Protein AF-A0A0P0P3N6-F1 (afdb_monomer_lite)

Radius of gyration: 15.46 Å; chains: 1; bounding box: 36×31×42 Å

Sequence (115 aa):
MLDDITAWPKGTGLYCLMQTGHTFENHLRFQLYPLTNESREISGIGVNILGLQFLLLLEPPDLAKSPDLVGAKFRPSEILIQYPSVTNRIMLSWSDGRLHQDKLTAKFVKVLDAG

Organism: NCBI:txid69395

pLDDT: mean 87.7, std 7.02, range [54.38, 95.94]

Foldseek 3Di:
DVVDPQPADVQAFKWWLDAPPDDWAQDQDWDKDFDADPVRDGQWIWIAGRRTIMTHGSHHDPCVVVVSRVRIDDQAQWEWEDDPVDIDIDGGDDPNPDDHHHYHYHYDDDDDDDD

Structure (mmCIF, N/CA/C/O backbone):
data_AF-A0A0P0P3N6-F1
#
_entry.id   AF-A0A0P0P3N6-F1
#
loop_
_atom_site.group_PDB
_atom_site.id
_atom_site.type_symbol
_atom_site.label_atom_id
_atom_site.label_alt_id
_atom_site.label_comp_id
_a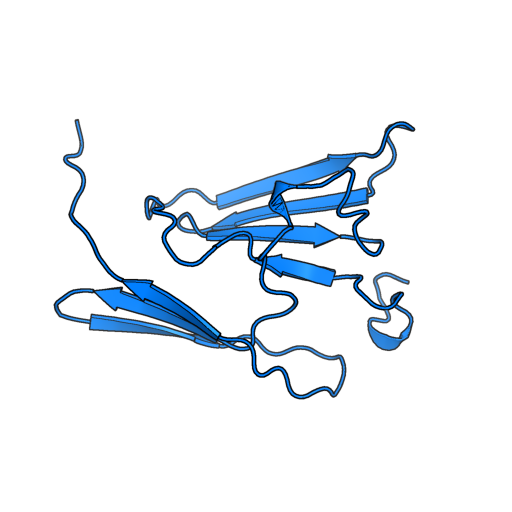tom_site.label_asym_id
_atom_site.label_entity_id
_atom_site.label_seq_id
_atom_site.pdbx_PDB_ins_code
_atom_site.Cartn_x
_atom_site.Cartn_y
_atom_site.Cartn_z
_atom_site.occupancy
_atom_site.B_iso_or_equiv
_atom_site.auth_seq_id
_atom_site.auth_comp_id
_atom_site.auth_asym_id
_atom_site.auth_atom_id
_atom_site.pdbx_PDB_model_num
ATOM 1 N N . MET A 1 1 ? 4.689 -7.738 -21.409 1.00 57.16 1 MET A N 1
ATOM 2 C CA . MET A 1 1 ? 5.393 -7.126 -20.254 1.00 57.16 1 MET A CA 1
ATOM 3 C C . MET A 1 1 ? 4.506 -7.153 -19.020 1.00 57.16 1 MET A C 1
ATOM 5 O O . MET A 1 1 ? 4.910 -7.753 -18.042 1.00 57.16 1 MET A O 1
ATOM 9 N N . LEU A 1 2 ? 3.289 -6.596 -19.061 1.00 61.88 2 LEU A N 1
ATOM 10 C CA . LEU A 1 2 ? 2.320 -6.730 -17.961 1.00 61.88 2 LEU A CA 1
ATOM 11 C C . LEU A 1 2 ? 1.957 -8.189 -17.634 1.00 61.88 2 LEU A C 1
ATOM 13 O O . LEU A 1 2 ? 1.792 -8.519 -16.466 1.00 61.88 2 LEU A O 1
ATOM 17 N N . ASP A 1 3 ? 1.915 -9.051 -18.650 1.00 71.81 3 ASP A N 1
ATOM 18 C CA . ASP A 1 3 ? 1.535 -10.467 -18.511 1.00 71.81 3 ASP A CA 1
ATOM 19 C C . ASP A 1 3 ? 2.643 -11.355 -17.918 1.00 71.81 3 ASP A C 1
ATOM 21 O O . ASP A 1 3 ? 2.380 -12.487 -17.521 1.00 71.81 3 ASP A O 1
ATOM 25 N N . ASP A 1 4 ? 3.879 -10.848 -17.844 1.00 77.62 4 ASP A N 1
ATOM 26 C CA . ASP A 1 4 ? 5.027 -11.560 -17.281 1.00 77.62 4 ASP A CA 1
ATOM 27 C C . ASP A 1 4 ? 5.686 -10.718 -16.185 1.00 77.62 4 ASP A C 1
ATOM 29 O O . ASP A 1 4 ? 6.545 -9.869 -16.436 1.00 77.62 4 ASP A O 1
ATOM 33 N N . ILE A 1 5 ? 5.285 -10.986 -14.942 1.00 74.38 5 ILE A N 1
ATOM 34 C CA . ILE A 1 5 ? 5.809 -10.315 -13.748 1.00 74.38 5 ILE A CA 1
ATOM 35 C C . ILE A 1 5 ? 7.313 -10.543 -13.540 1.00 74.38 5 ILE A C 1
ATOM 37 O O . ILE A 1 5 ? 7.958 -9.763 -12.837 1.00 74.38 5 ILE A O 1
ATOM 41 N N . THR A 1 6 ? 7.888 -11.594 -14.134 1.00 79.19 6 THR A N 1
ATOM 42 C CA . THR A 1 6 ? 9.319 -11.900 -14.007 1.00 79.19 6 THR A CA 1
ATOM 43 C C . THR A 1 6 ? 10.180 -10.999 -14.890 1.00 79.19 6 THR A C 1
ATOM 45 O O . THR A 1 6 ? 11.337 -10.745 -14.557 1.00 79.19 6 THR A O 1
ATOM 48 N N . ALA A 1 7 ? 9.590 -10.442 -15.950 1.00 82.12 7 ALA A N 1
ATOM 49 C CA . ALA A 1 7 ? 10.225 -9.486 -16.849 1.00 82.12 7 ALA A CA 1
ATOM 50 C C . ALA A 1 7 ? 10.127 -8.028 -16.364 1.00 82.12 7 ALA A C 1
ATOM 52 O O . ALA A 1 7 ? 10.635 -7.121 -17.024 1.00 82.12 7 ALA A O 1
ATOM 53 N N . TRP A 1 8 ? 9.456 -7.770 -15.238 1.00 83.44 8 TRP A N 1
ATOM 54 C CA . TRP A 1 8 ? 9.279 -6.410 -14.736 1.00 83.44 8 TRP A CA 1
ATOM 55 C C . TRP A 1 8 ? 10.608 -5.816 -14.252 1.00 83.44 8 TRP A C 1
ATOM 57 O O . TRP A 1 8 ? 11.349 -6.485 -13.519 1.00 83.44 8 TRP A O 1
ATOM 67 N N . PRO A 1 9 ? 10.902 -4.544 -14.587 1.00 85.56 9 PRO A N 1
ATOM 68 C CA . PRO A 1 9 ? 12.044 -3.846 -14.018 1.00 85.56 9 PRO A CA 1
ATOM 69 C C . PRO A 1 9 ? 12.031 -3.893 -12.486 1.00 85.56 9 PRO A C 1
ATOM 71 O O . PRO A 1 9 ? 10.984 -3.916 -11.832 1.00 85.56 9 PRO A O 1
ATOM 74 N N . LYS A 1 10 ? 13.218 -3.897 -11.877 1.00 85.81 10 LYS A N 1
ATOM 75 C CA . LYS A 1 10 ? 13.338 -3.940 -10.417 1.00 85.81 10 LYS A CA 1
ATOM 76 C C . LYS A 1 10 ? 12.697 -2.690 -9.802 1.00 85.81 10 LYS A C 1
ATOM 78 O O . LYS A 1 10 ? 13.171 -1.587 -10.032 1.00 85.81 10 LYS A O 1
ATOM 83 N N . GLY A 1 11 ? 11.673 -2.891 -8.974 1.00 86.25 11 GLY A N 1
ATOM 84 C CA . GLY A 1 11 ? 10.888 -1.813 -8.361 1.00 86.25 11 GLY A CA 1
ATOM 85 C C . GLY A 1 11 ? 9.540 -1.578 -9.045 1.00 86.25 11 GLY A C 1
ATOM 86 O O . GLY A 1 11 ? 8.662 -0.967 -8.464 1.00 86.25 11 GLY A O 1
ATOM 87 N N . THR A 1 12 ? 9.293 -2.133 -10.227 1.00 89.00 12 THR A N 1
ATOM 88 C CA . THR A 1 12 ? 7.960 -2.082 -10.835 1.00 89.00 12 THR A CA 1
ATOM 89 C C . THR A 1 12 ? 6.965 -2.922 -10.026 1.00 89.00 12 THR A C 1
ATOM 91 O O . THR A 1 12 ? 7.240 -4.069 -9.645 1.00 89.00 12 THR A O 1
ATOM 94 N N . GLY A 1 13 ? 5.773 -2.382 -9.780 1.00 89.19 13 GLY A N 1
ATOM 95 C CA . GLY A 1 13 ? 4.669 -3.122 -9.178 1.00 89.19 13 GLY A CA 1
ATOM 96 C C . GLY A 1 13 ? 3.833 -2.313 -8.200 1.00 89.19 13 GLY A C 1
ATOM 97 O O . GLY A 1 13 ? 3.693 -1.103 -8.347 1.00 89.19 13 GLY A O 1
ATOM 98 N N . LEU A 1 14 ? 3.220 -3.015 -7.242 1.00 90.44 14 LEU A N 1
ATOM 99 C CA . LEU A 1 14 ? 2.282 -2.417 -6.300 1.00 90.44 14 LEU A CA 1
ATOM 100 C C . LEU A 1 14 ? 3.006 -1.807 -5.098 1.00 90.44 14 LEU A C 1
ATOM 102 O O . LEU A 1 14 ? 3.756 -2.485 -4.393 1.00 90.44 14 LEU A O 1
ATOM 106 N N . TYR A 1 15 ? 2.690 -0.552 -4.827 1.00 92.50 15 TYR A N 1
ATOM 107 C CA . TYR A 1 15 ? 3.103 0.196 -3.654 1.00 92.50 15 TYR A CA 1
ATOM 108 C C . TYR A 1 15 ? 1.880 0.506 -2.807 1.00 92.50 15 TYR A C 1
ATOM 110 O O . TYR A 1 15 ? 0.899 1.031 -3.322 1.00 92.50 15 TYR A O 1
ATOM 118 N N . CYS A 1 16 ? 1.931 0.210 -1.512 1.00 91.94 16 CYS A N 1
ATOM 119 C CA . CYS A 1 16 ? 0.946 0.703 -0.560 1.00 91.94 16 CYS A CA 1
ATOM 120 C C . CYS A 1 16 ? 1.438 2.026 0.028 1.00 91.94 16 CYS A C 1
ATOM 122 O O . CYS A 1 16 ? 2.512 2.068 0.632 1.00 91.94 16 CYS A O 1
ATOM 124 N N . LEU A 1 17 ? 0.647 3.087 -0.141 1.00 90.88 17 LEU A N 1
ATOM 125 C CA . LEU A 1 17 ? 0.993 4.449 0.288 1.00 90.88 17 LEU A CA 1
ATOM 126 C C . LEU A 1 17 ? 0.797 4.675 1.791 1.00 90.88 17 LEU A C 1
ATOM 128 O O . LEU A 1 17 ? 1.094 5.744 2.316 1.00 90.88 17 LEU A O 1
ATOM 132 N N . MET A 1 18 ? 0.289 3.671 2.500 1.00 86.50 18 MET A N 1
ATOM 133 C CA . MET A 1 18 ? 0.157 3.704 3.946 1.00 86.50 18 MET A CA 1
ATOM 134 C C . MET A 1 18 ? 1.525 3.753 4.626 1.00 86.50 18 MET A C 1
ATOM 136 O O . MET A 1 18 ? 2.312 2.811 4.527 1.00 86.50 18 MET A O 1
ATOM 140 N N . GLN A 1 19 ? 1.765 4.828 5.375 1.00 83.06 19 GLN A N 1
ATOM 141 C CA . GLN A 1 19 ? 2.988 5.020 6.146 1.00 83.06 19 GLN A CA 1
ATOM 142 C C . GLN A 1 19 ? 2.706 4.966 7.646 1.00 83.06 19 GLN A C 1
ATOM 144 O O . GLN A 1 19 ? 1.608 5.278 8.118 1.00 83.06 19 GLN A O 1
ATOM 149 N N . THR A 1 20 ? 3.719 4.574 8.414 1.00 83.00 20 THR A N 1
ATOM 150 C CA . THR A 1 20 ? 3.646 4.582 9.876 1.00 83.00 20 THR A CA 1
ATOM 151 C C . THR A 1 20 ? 3.365 5.996 10.376 1.00 83.00 20 THR A C 1
ATOM 153 O O . THR A 1 20 ? 4.082 6.930 10.041 1.00 83.00 20 THR A O 1
ATOM 156 N N . GLY A 1 21 ? 2.339 6.140 11.215 1.00 84.75 21 GLY A N 1
ATOM 157 C CA . GLY A 1 21 ? 1.941 7.427 11.790 1.00 84.75 21 GLY A CA 1
ATOM 158 C C . GLY A 1 21 ? 0.899 8.190 10.971 1.00 84.75 21 GLY A C 1
ATOM 159 O O . GLY A 1 21 ? 0.309 9.129 11.498 1.00 84.75 21 GLY A O 1
ATOM 160 N N . HIS A 1 22 ? 0.608 7.774 9.735 1.00 86.00 22 HIS A N 1
ATOM 161 C CA . HIS A 1 22 ? -0.486 8.359 8.962 1.00 86.00 22 HIS A CA 1
ATOM 162 C C . HIS A 1 22 ? -1.836 7.822 9.445 1.00 86.00 22 HIS A C 1
ATOM 164 O O . HIS A 1 22 ? -1.995 6.631 9.725 1.00 86.00 22 HIS A O 1
ATOM 170 N N . THR A 1 23 ? -2.826 8.709 9.513 1.00 88.50 23 THR A N 1
ATOM 171 C CA . THR A 1 23 ? -4.227 8.345 9.711 1.00 88.50 23 THR A CA 1
ATOM 172 C C . THR A 1 23 ? -4.926 8.246 8.361 1.00 88.50 23 THR A C 1
ATOM 174 O O . THR A 1 23 ? -4.634 8.994 7.431 1.00 88.50 23 THR A O 1
ATOM 177 N N . PHE A 1 24 ? -5.865 7.313 8.253 1.00 88.69 24 PHE A N 1
ATOM 178 C CA . PHE A 1 24 ? -6.751 7.194 7.103 1.00 88.69 24 PHE A CA 1
ATOM 179 C C . PHE A 1 24 ? -8.166 6.904 7.594 1.00 88.69 24 PHE A C 1
ATOM 181 O O . PHE A 1 24 ? -8.371 6.393 8.698 1.00 88.69 24 PHE A O 1
ATOM 188 N N . GLU A 1 25 ? -9.143 7.246 6.768 1.00 89.56 25 GLU A N 1
ATOM 189 C CA . GLU A 1 25 ? -10.545 6.944 7.013 1.00 89.56 25 GLU A CA 1
ATOM 190 C C . GLU A 1 25 ? -10.906 5.642 6.304 1.00 89.56 25 GLU A C 1
ATOM 192 O O . GLU A 1 25 ? -10.751 5.535 5.088 1.00 89.56 25 GLU A O 1
ATOM 197 N N . ASN A 1 26 ? -11.426 4.662 7.045 1.00 86.62 26 ASN A N 1
ATOM 198 C CA . ASN A 1 26 ? -12.068 3.519 6.410 1.00 86.62 26 ASN A CA 1
ATOM 199 C C . ASN A 1 26 ? -13.444 3.950 5.884 1.00 86.62 26 ASN A C 1
ATOM 201 O O . ASN A 1 26 ? -14.352 4.230 6.664 1.00 86.62 26 ASN A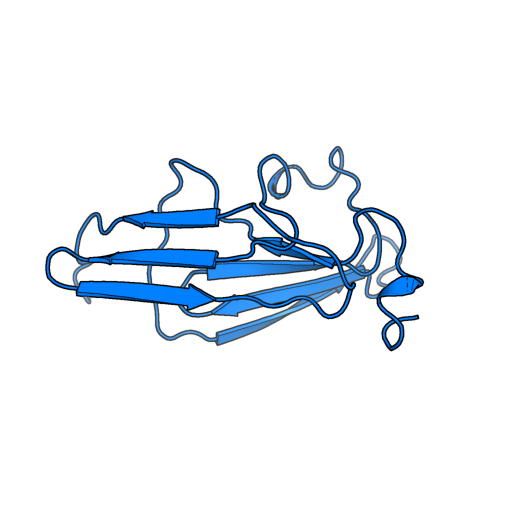 O 1
ATOM 205 N N . HIS A 1 27 ? -13.588 3.971 4.562 1.00 87.00 27 HIS A N 1
ATOM 206 C CA . HIS A 1 27 ? -14.827 4.303 3.868 1.00 87.00 27 HIS A CA 1
ATOM 207 C C . HIS A 1 27 ? -15.149 3.256 2.794 1.00 87.00 27 HIS A C 1
ATOM 209 O O . HIS A 1 27 ? -14.252 2.727 2.147 1.00 87.00 27 HIS A O 1
ATOM 215 N N . LEU A 1 28 ? -16.424 3.024 2.476 1.00 87.56 28 LEU A N 1
ATOM 216 C CA . LEU A 1 28 ? -16.840 1.997 1.499 1.00 87.56 28 LEU A CA 1
ATOM 217 C C . LEU A 1 28 ? -16.543 2.331 0.022 1.00 87.56 28 LEU A C 1
ATOM 219 O O . LEU A 1 28 ? -16.998 1.630 -0.879 1.00 87.56 28 LEU A O 1
ATOM 223 N N . ARG A 1 29 ? -15.795 3.403 -0.257 1.00 89.25 29 ARG A N 1
ATOM 224 C CA . ARG A 1 29 ? -15.442 3.783 -1.629 1.00 89.25 29 ARG A CA 1
ATOM 225 C C . ARG A 1 29 ? -14.415 2.814 -2.217 1.00 89.25 29 ARG A C 1
ATOM 227 O O . ARG A 1 29 ? -13.425 2.470 -1.570 1.00 89.25 29 ARG A O 1
ATOM 234 N N . PHE A 1 30 ? -14.655 2.460 -3.474 1.00 92.75 30 PHE A N 1
ATOM 235 C CA . PHE A 1 30 ? -13.697 1.834 -4.372 1.00 92.75 30 PHE A CA 1
ATOM 236 C C . PHE A 1 30 ? -13.402 2.823 -5.498 1.00 92.75 30 PHE A C 1
ATOM 238 O O . PHE A 1 30 ? -14.330 3.318 -6.141 1.00 92.75 30 PHE A O 1
ATOM 245 N N . GLN A 1 31 ? -12.132 3.140 -5.725 1.00 94.88 31 GLN A N 1
ATOM 246 C CA . GLN A 1 31 ? -11.714 4.043 -6.794 1.00 94.88 31 GLN A CA 1
ATOM 247 C C . GLN A 1 31 ? -10.561 3.425 -7.570 1.00 94.88 31 GLN A C 1
ATOM 249 O O . GLN A 1 31 ? -9.637 2.866 -6.981 1.00 94.88 31 GLN A O 1
ATOM 254 N N . LEU A 1 32 ? -10.619 3.579 -8.888 1.00 95.94 32 LEU A N 1
ATOM 255 C CA . LEU A 1 32 ? -9.563 3.227 -9.822 1.00 95.94 32 LEU A CA 1
ATOM 256 C C . LEU A 1 32 ? -9.304 4.451 -10.698 1.00 95.94 32 LEU A C 1
ATOM 258 O O . LEU A 1 32 ? -10.254 5.023 -11.234 1.00 95.94 32 LEU A O 1
ATOM 262 N N . TYR A 1 33 ? -8.049 4.857 -10.844 1.00 95.19 33 TYR A N 1
ATOM 263 C CA . TYR A 1 33 ? -7.692 5.989 -11.696 1.00 95.19 33 TYR A CA 1
ATOM 264 C C . TYR A 1 33 ? -6.355 5.750 -12.401 1.00 95.19 33 TYR A C 1
ATOM 266 O O . TYR A 1 33 ? -5.443 5.176 -11.804 1.00 95.19 33 TYR A O 1
ATOM 274 N N . PRO A 1 34 ? -6.213 6.160 -13.672 1.00 94.62 34 PRO A N 1
ATOM 275 C CA . PRO A 1 34 ? -4.938 6.064 -14.361 1.00 94.62 34 PRO A CA 1
ATOM 276 C C . PRO A 1 34 ? -3.950 7.084 -13.787 1.00 94.62 34 PRO A C 1
ATOM 278 O O . PRO A 1 34 ? -4.327 8.198 -13.423 1.00 94.62 34 PRO A O 1
ATOM 281 N N . LEU A 1 35 ? -2.676 6.710 -13.752 1.00 91.50 35 LEU A N 1
ATOM 282 C CA . LEU A 1 35 ? -1.562 7.637 -13.595 1.00 91.50 35 LEU A CA 1
ATOM 283 C C . LEU A 1 35 ? -0.957 7.892 -14.972 1.00 91.50 35 LEU A C 1
ATOM 285 O O . LEU A 1 35 ? -0.789 6.950 -15.749 1.00 91.50 35 LEU A O 1
ATOM 289 N N . THR A 1 36 ? -0.621 9.146 -15.265 1.00 91.75 36 THR A N 1
ATOM 290 C CA . THR A 1 36 ? 0.018 9.528 -16.529 1.00 91.75 36 THR A CA 1
ATOM 291 C C . THR A 1 36 ? 1.356 10.214 -16.297 1.00 91.75 36 THR A C 1
ATOM 293 O O . THR A 1 36 ? 1.507 10.959 -15.330 1.00 91.75 36 THR A O 1
ATOM 296 N N . ASN A 1 37 ? 2.314 9.995 -17.196 1.00 87.88 37 ASN A N 1
ATOM 297 C CA . ASN A 1 37 ? 3.581 10.726 -17.219 1.00 87.88 37 ASN A CA 1
ATOM 298 C C . ASN A 1 37 ? 3.439 12.106 -17.906 1.00 87.88 37 ASN A C 1
ATOM 300 O O . ASN A 1 37 ? 2.355 12.500 -18.343 1.00 87.88 37 ASN A O 1
ATOM 304 N N . GLU A 1 38 ? 4.549 12.845 -18.015 1.00 88.12 38 GLU A N 1
ATOM 305 C CA . GLU A 1 38 ? 4.613 14.163 -18.674 1.00 88.12 38 GLU A CA 1
ATOM 306 C C . GLU A 1 38 ? 4.198 14.104 -20.163 1.00 88.12 38 GLU A C 1
ATOM 308 O O . GLU A 1 38 ? 3.602 15.051 -20.678 1.00 88.12 38 GLU A O 1
ATOM 313 N N . SER A 1 39 ? 4.415 12.964 -20.828 1.00 92.56 39 SER A N 1
ATOM 314 C CA . SER A 1 39 ? 3.978 12.692 -22.207 1.00 92.56 39 SER A CA 1
ATOM 315 C C . SER A 1 39 ? 2.501 12.288 -22.328 1.00 92.56 39 SER A C 1
ATOM 317 O O . SER A 1 39 ? 2.042 12.001 -23.432 1.00 92.56 39 SER A O 1
ATOM 319 N N . ARG A 1 40 ? 1.736 12.279 -21.224 1.00 90.06 40 ARG A N 1
ATOM 320 C CA . ARG A 1 40 ? 0.338 11.801 -21.136 1.00 90.06 40 ARG A CA 1
ATOM 321 C C . ARG A 1 40 ? 0.152 10.310 -21.425 1.00 90.06 40 ARG A C 1
ATOM 323 O O . ARG A 1 40 ? -0.965 9.868 -21.689 1.00 90.06 40 ARG A O 1
ATOM 330 N N . GLU A 1 41 ? 1.216 9.529 -21.345 1.00 91.75 41 GLU A N 1
ATOM 331 C CA . GLU A 1 41 ? 1.138 8.076 -21.445 1.00 91.75 41 GLU A CA 1
ATOM 332 C C . GLU A 1 41 ? 0.821 7.485 -20.075 1.00 91.75 41 GLU A C 1
ATOM 334 O O . GLU A 1 41 ? 1.202 8.044 -19.044 1.00 91.75 41 GLU A O 1
ATOM 339 N N . ILE A 1 42 ? 0.129 6.346 -20.054 1.00 90.88 42 ILE A N 1
ATOM 340 C CA . ILE A 1 42 ? -0.192 5.647 -18.809 1.00 90.88 42 ILE A CA 1
ATOM 341 C C . ILE A 1 42 ? 1.105 5.117 -18.195 1.00 90.88 42 ILE A C 1
ATOM 343 O O . ILE A 1 42 ? 1.789 4.297 -18.798 1.00 90.88 42 ILE A O 1
ATOM 347 N N . SER A 1 43 ? 1.410 5.556 -16.977 1.00 91.00 43 SER A N 1
ATOM 348 C CA . SER A 1 43 ? 2.573 5.118 -16.196 1.00 91.00 43 SER A CA 1
ATOM 349 C C . SER A 1 43 ? 2.198 4.177 -15.049 1.00 91.00 43 SER A C 1
ATOM 351 O O . SER A 1 43 ? 3.061 3.538 -14.442 1.00 91.00 43 SER A O 1
ATOM 353 N N . GLY A 1 44 ? 0.905 4.060 -14.748 1.00 92.19 44 GLY A N 1
ATOM 354 C CA . GLY A 1 44 ? 0.408 3.214 -13.677 1.00 92.19 44 GLY A CA 1
ATOM 355 C C . GLY A 1 44 ? -1.083 3.379 -13.423 1.00 92.19 44 GLY A C 1
ATOM 356 O O . GLY A 1 44 ? -1.805 4.023 -14.186 1.00 92.19 44 GLY A O 1
ATOM 357 N N . ILE A 1 45 ? -1.542 2.789 -12.326 1.00 93.81 45 ILE A N 1
ATOM 358 C CA . ILE A 1 45 ? -2.924 2.846 -11.854 1.00 93.81 45 ILE A CA 1
ATOM 359 C C . ILE A 1 45 ? -2.913 3.106 -10.351 1.00 93.81 45 ILE A C 1
ATOM 361 O O . ILE A 1 45 ? -2.238 2.407 -9.597 1.00 93.81 45 ILE A O 1
ATOM 365 N N . GLY A 1 46 ? -3.687 4.089 -9.911 1.00 94.44 46 GLY A N 1
ATOM 366 C CA . GLY A 1 46 ? -4.022 4.282 -8.512 1.00 94.44 46 GLY A CA 1
ATOM 367 C C . GLY A 1 46 ? -5.297 3.536 -8.138 1.00 94.44 46 GLY A C 1
ATOM 368 O O . GLY A 1 46 ? -6.258 3.479 -8.911 1.00 94.44 46 GLY A O 1
ATOM 369 N N . VAL A 1 47 ? -5.298 2.957 -6.941 1.00 93.62 47 VAL A N 1
ATOM 370 C CA . VAL A 1 47 ? -6.418 2.198 -6.387 1.00 93.62 47 VAL A CA 1
ATOM 371 C C . VAL A 1 47 ? -6.662 2.644 -4.950 1.00 93.62 47 VAL A C 1
ATOM 373 O O . VAL A 1 47 ? -5.733 2.684 -4.146 1.00 93.62 47 VAL A O 1
ATOM 376 N N . ASN A 1 48 ? -7.913 2.949 -4.609 1.00 92.19 48 ASN A N 1
ATOM 377 C CA . ASN A 1 48 ? -8.342 3.174 -3.229 1.00 92.19 48 ASN A CA 1
ATOM 378 C C . ASN A 1 48 ? -9.457 2.187 -2.884 1.00 92.19 48 ASN A C 1
ATOM 380 O O . ASN A 1 48 ? -10.477 2.145 -3.573 1.00 92.19 48 ASN A O 1
ATOM 384 N N . ILE A 1 49 ? -9.252 1.396 -1.833 1.00 89.31 49 ILE A N 1
ATOM 385 C CA . ILE A 1 49 ? -10.211 0.404 -1.346 1.00 89.31 49 ILE A CA 1
ATOM 386 C C . ILE A 1 49 ? -10.259 0.508 0.171 1.00 89.31 49 ILE A C 1
ATOM 388 O O . ILE A 1 49 ? -9.245 0.288 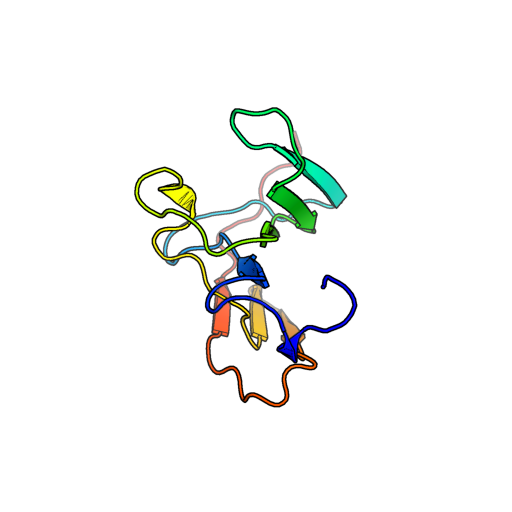0.829 1.00 89.31 49 ILE A O 1
ATOM 392 N N . LEU A 1 50 ? -11.426 0.812 0.744 1.00 87.12 50 LEU A N 1
ATOM 393 C CA . LEU A 1 50 ? -11.588 0.892 2.205 1.00 87.12 50 LEU A CA 1
ATOM 394 C C . LEU A 1 50 ? -10.630 1.898 2.876 1.00 87.12 50 LEU A C 1
ATOM 396 O O . LEU A 1 50 ? -10.203 1.704 4.013 1.00 87.12 50 LEU A O 1
ATOM 400 N N . GLY A 1 51 ? -10.255 2.960 2.153 1.00 88.19 51 GLY A N 1
ATOM 401 C CA . GLY A 1 51 ? -9.282 3.959 2.600 1.00 88.19 51 GLY A CA 1
ATOM 402 C C . GLY A 1 51 ? -7.816 3.545 2.441 1.00 88.19 51 GLY A C 1
ATOM 403 O O . GLY A 1 51 ? -6.926 4.370 2.639 1.00 88.19 51 GLY A O 1
ATOM 404 N N . LEU A 1 52 ? -7.543 2.295 2.055 1.00 89.00 52 LEU A N 1
ATOM 405 C CA . LEU A 1 52 ? -6.204 1.829 1.710 1.00 89.00 52 LEU A CA 1
ATOM 406 C C . LEU A 1 52 ? -5.857 2.297 0.299 1.00 89.00 52 LEU A C 1
ATOM 408 O O . LEU A 1 52 ? -6.575 1.997 -0.656 1.00 89.00 52 LEU A O 1
ATOM 412 N N . GLN A 1 53 ? -4.739 3.005 0.173 1.00 92.19 53 GLN A N 1
ATOM 413 C CA . GLN A 1 53 ? -4.274 3.561 -1.092 1.00 92.19 53 GLN A CA 1
ATOM 414 C C . GLN A 1 53 ? -3.099 2.760 -1.645 1.00 92.19 53 GLN A C 1
ATOM 416 O O . GLN A 1 53 ? -2.121 2.484 -0.938 1.00 92.19 53 GLN A O 1
ATOM 421 N N . PHE A 1 54 ? -3.186 2.426 -2.928 1.00 92.38 54 PHE A N 1
ATOM 422 C CA . PHE A 1 54 ? -2.159 1.699 -3.654 1.00 92.38 54 PHE A CA 1
ATOM 423 C C . PHE A 1 54 ? -1.861 2.349 -4.999 1.00 92.38 54 PHE A C 1
ATOM 425 O O . PHE A 1 54 ? -2.773 2.831 -5.666 1.00 92.38 54 PHE A O 1
ATOM 432 N N . LEU A 1 55 ? -0.603 2.277 -5.429 1.00 93.94 55 LEU A N 1
ATOM 433 C CA . LEU A 1 55 ? -0.192 2.589 -6.794 1.00 93.94 55 LEU A CA 1
ATOM 434 C C . LEU A 1 55 ? 0.428 1.346 -7.429 1.00 93.94 55 LEU A C 1
ATOM 436 O O . LEU A 1 55 ? 1.396 0.800 -6.906 1.00 93.94 55 LEU A O 1
ATOM 440 N N . LEU A 1 56 ? -0.123 0.899 -8.554 1.00 91.69 56 LEU A N 1
ATOM 441 C CA . LEU A 1 56 ? 0.501 -0.077 -9.438 1.00 91.69 56 LEU A CA 1
ATOM 442 C C . LEU A 1 56 ? 1.271 0.685 -10.513 1.00 91.69 56 LEU A C 1
ATOM 444 O O . LEU A 1 56 ? 0.660 1.296 -11.385 1.00 91.69 56 LEU A O 1
ATOM 448 N N . LEU A 1 57 ? 2.595 0.654 -10.451 1.00 92.00 57 LEU A N 1
ATOM 449 C CA . LEU A 1 57 ? 3.453 1.357 -11.402 1.00 92.00 57 LEU A CA 1
ATOM 450 C C . LEU A 1 57 ? 3.963 0.395 -12.471 1.00 92.00 57 LEU A C 1
ATOM 452 O O . LEU A 1 57 ? 4.301 -0.745 -12.149 1.00 92.00 57 LEU A O 1
ATOM 456 N N . LEU A 1 58 ? 4.019 0.861 -13.722 1.00 88.81 58 LEU A N 1
ATOM 457 C CA . LEU A 1 58 ? 4.561 0.112 -14.865 1.00 88.81 58 LEU A CA 1
ATOM 458 C C . LEU A 1 58 ? 6.091 0.187 -14.942 1.00 88.81 58 LEU A C 1
ATOM 460 O O . LEU A 1 58 ? 6.733 -0.669 -15.549 1.00 88.81 58 LEU A O 1
ATOM 464 N N . GLU A 1 59 ? 6.675 1.161 -14.251 1.00 88.50 59 GLU A N 1
ATOM 465 C CA . GLU A 1 59 ? 8.110 1.398 -14.157 1.00 88.50 59 GLU A CA 1
ATOM 466 C C . GLU A 1 59 ? 8.503 1.667 -12.697 1.00 88.50 59 GLU A C 1
ATOM 468 O O . GLU A 1 59 ? 7.642 2.019 -11.881 1.00 88.50 59 GLU A O 1
ATOM 473 N N . PRO A 1 60 ? 9.782 1.491 -12.325 1.00 88.44 60 PRO A N 1
ATOM 474 C CA . PRO A 1 60 ? 10.254 1.850 -10.997 1.00 88.44 60 PRO A CA 1
ATOM 475 C C . PRO A 1 60 ? 10.049 3.354 -10.764 1.00 88.44 60 PRO A C 1
ATOM 477 O O . PRO A 1 60 ? 10.366 4.151 -11.648 1.00 88.44 60 PRO A O 1
ATOM 480 N N . PRO A 1 61 ? 9.542 3.770 -9.594 1.00 88.75 61 PRO A N 1
ATOM 481 C CA . PRO A 1 61 ? 9.282 5.175 -9.344 1.00 88.75 61 PRO A CA 1
ATOM 482 C C . PRO A 1 61 ? 10.573 5.979 -9.241 1.00 88.75 61 PRO A C 1
ATOM 484 O O . PRO A 1 61 ? 11.507 5.600 -8.531 1.00 88.75 61 PRO A O 1
ATOM 487 N N . ASP A 1 62 ? 10.572 7.155 -9.861 1.00 88.00 62 ASP A N 1
ATOM 488 C CA . ASP A 1 62 ? 11.507 8.215 -9.512 1.00 88.00 62 ASP A CA 1
ATOM 489 C C . ASP A 1 62 ? 11.040 8.865 -8.201 1.00 88.00 62 ASP A C 1
ATOM 491 O O . ASP A 1 62 ? 10.086 9.650 -8.173 1.00 88.00 62 ASP A O 1
ATOM 495 N N . LEU A 1 63 ? 11.702 8.509 -7.097 1.00 85.94 63 LEU A N 1
ATOM 496 C CA . LEU A 1 63 ? 11.374 9.013 -5.762 1.00 85.94 63 LEU A CA 1
ATOM 497 C C . LEU A 1 63 ? 11.613 10.522 -5.619 1.00 85.94 63 LEU A C 1
ATOM 499 O O . LEU A 1 63 ? 10.993 11.139 -4.757 1.00 85.94 63 LEU A O 1
ATOM 503 N N . ALA A 1 64 ? 12.454 11.134 -6.463 1.00 85.69 64 ALA A N 1
ATOM 504 C CA . ALA A 1 64 ? 12.620 12.586 -6.469 1.00 85.69 64 ALA A CA 1
ATOM 505 C C . ALA A 1 64 ? 11.381 13.290 -7.044 1.00 85.69 64 ALA A C 1
ATOM 507 O O . ALA A 1 64 ? 11.040 14.392 -6.617 1.00 85.69 64 ALA A O 1
ATOM 508 N N . LYS A 1 65 ? 10.685 12.638 -7.983 1.00 82.88 65 LYS A N 1
ATOM 509 C CA . LYS A 1 65 ? 9.429 13.123 -8.576 1.00 82.88 65 LYS A CA 1
ATOM 510 C C . LYS A 1 65 ? 8.179 12.653 -7.829 1.00 82.88 65 LYS A C 1
ATOM 512 O O . LYS A 1 65 ? 7.110 13.220 -8.027 1.00 82.88 65 LYS A O 1
ATOM 517 N N . SER A 1 66 ? 8.309 11.630 -6.984 1.00 82.38 66 SER A N 1
ATOM 518 C CA . SER A 1 66 ? 7.190 10.963 -6.308 1.00 82.38 66 SER A CA 1
ATOM 519 C C . SER A 1 66 ? 7.421 10.884 -4.793 1.00 82.38 66 SER A C 1
ATOM 521 O O . SER A 1 66 ? 7.612 9.787 -4.258 1.00 82.38 66 SER A O 1
ATOM 523 N N . PRO A 1 67 ? 7.416 12.023 -4.076 1.00 82.19 67 PRO A N 1
ATOM 524 C CA . PRO A 1 67 ? 7.700 12.055 -2.642 1.00 82.19 67 PRO A CA 1
ATOM 525 C C . PRO A 1 67 ? 6.711 11.218 -1.818 1.00 82.19 67 PRO A C 1
ATOM 527 O O . PRO A 1 67 ? 7.102 10.639 -0.810 1.00 82.19 67 PRO A O 1
ATOM 530 N N . ASP A 1 68 ? 5.468 11.055 -2.280 1.00 79.19 68 ASP A N 1
ATOM 531 C CA . ASP A 1 68 ? 4.446 10.236 -1.608 1.00 79.19 68 ASP A CA 1
ATOM 532 C C . ASP A 1 68 ? 4.813 8.740 -1.541 1.00 79.19 68 ASP A C 1
ATOM 534 O O . ASP A 1 68 ? 4.287 7.990 -0.715 1.00 79.19 68 ASP A O 1
ATOM 538 N N . LEU A 1 69 ? 5.745 8.293 -2.392 1.00 86.12 69 LEU A N 1
ATOM 539 C CA . LEU A 1 69 ? 6.277 6.930 -2.377 1.00 86.12 69 LEU A CA 1
ATOM 540 C C . LEU A 1 69 ? 7.430 6.743 -1.387 1.00 86.12 69 LEU A C 1
ATOM 542 O O . LEU A 1 69 ? 7.830 5.607 -1.122 1.00 86.12 69 LEU A O 1
ATOM 546 N N . VAL A 1 70 ? 7.958 7.823 -0.806 1.00 84.69 70 VAL A N 1
ATOM 547 C CA . VAL A 1 70 ? 8.991 7.741 0.229 1.00 84.69 70 VAL A CA 1
ATOM 548 C C . VAL A 1 70 ? 8.385 7.093 1.470 1.00 84.69 70 VAL A C 1
ATOM 550 O O . VAL A 1 70 ? 7.539 7.675 2.133 1.00 84.69 70 VAL A O 1
ATOM 553 N N . GLY A 1 71 ? 8.813 5.869 1.784 1.00 84.12 71 GLY A N 1
ATOM 554 C CA . GLY A 1 71 ? 8.275 5.086 2.903 1.00 84.12 71 GLY A CA 1
ATOM 555 C C . GLY A 1 71 ? 7.068 4.211 2.550 1.00 84.12 71 GLY A C 1
ATOM 556 O O . GLY A 1 71 ? 6.623 3.437 3.400 1.00 84.12 71 GLY A O 1
ATOM 557 N N . ALA A 1 72 ? 6.579 4.267 1.305 1.00 90.12 72 ALA A N 1
ATOM 558 C CA . ALA A 1 72 ? 5.569 3.339 0.813 1.00 90.12 72 ALA A CA 1
ATOM 559 C C . ALA A 1 72 ? 6.093 1.896 0.847 1.00 90.12 72 ALA A C 1
ATOM 561 O O . ALA A 1 72 ? 7.272 1.622 0.596 1.00 90.12 72 ALA A O 1
ATOM 562 N N . LYS A 1 73 ? 5.205 0.946 1.145 1.00 90.88 73 LYS A N 1
ATOM 563 C CA . LYS A 1 73 ? 5.561 -0.475 1.183 1.00 90.88 73 LYS A CA 1
ATOM 564 C C . LYS A 1 73 ? 5.397 -1.102 -0.189 1.00 90.88 73 LYS A C 1
ATOM 566 O O . LYS A 1 73 ? 4.291 -1.154 -0.723 1.00 90.88 73 LYS A O 1
ATOM 571 N N . PHE A 1 74 ? 6.499 -1.593 -0.741 1.00 90.94 74 PHE A N 1
ATOM 572 C CA . PHE A 1 74 ? 6.516 -2.309 -2.008 1.00 90.94 74 PHE A CA 1
ATOM 573 C C . PHE A 1 74 ? 6.095 -3.763 -1.793 1.00 90.94 74 PHE A C 1
ATOM 575 O O . PHE A 1 74 ? 6.727 -4.471 -1.015 1.00 90.94 74 PHE A O 1
ATOM 582 N N . ARG A 1 75 ? 5.033 -4.196 -2.482 1.00 89.94 75 ARG A N 1
ATOM 583 C CA . ARG A 1 75 ? 4.517 -5.576 -2.463 1.00 89.94 75 ARG A CA 1
ATOM 584 C C . ARG A 1 75 ? 4.408 -6.182 -1.050 1.00 89.94 75 ARG A C 1
ATOM 586 O O . ARG A 1 75 ? 5.021 -7.210 -0.766 1.00 89.94 75 ARG A O 1
ATOM 593 N N . PRO A 1 76 ? 3.630 -5.576 -0.135 1.00 91.75 76 PRO A N 1
ATOM 594 C CA . PRO A 1 76 ? 3.474 -6.132 1.203 1.00 91.75 76 PRO A CA 1
ATOM 595 C C . PRO A 1 76 ? 2.893 -7.549 1.139 1.00 91.75 76 PRO A C 1
ATOM 597 O O . PRO A 1 76 ? 2.140 -7.894 0.230 1.00 91.75 76 PRO A O 1
ATOM 600 N N . SER A 1 77 ? 3.246 -8.366 2.123 1.00 93.00 77 SER A N 1
ATOM 601 C CA . SER A 1 77 ? 2.730 -9.729 2.306 1.00 93.00 77 SER A CA 1
ATOM 602 C C . SER A 1 77 ? 1.410 -9.764 3.075 1.00 93.00 77 SER A C 1
ATOM 604 O O . SER A 1 77 ? 0.648 -10.729 3.009 1.00 93.00 77 SER A O 1
ATOM 606 N N . GLU A 1 78 ? 1.147 -8.708 3.843 1.00 93.50 78 GLU A N 1
ATOM 607 C CA . GLU A 1 78 ? 0.081 -8.683 4.829 1.00 93.50 78 GLU A CA 1
ATOM 608 C C . GLU A 1 78 ? -0.321 -7.253 5.186 1.00 93.50 78 GLU A C 1
ATOM 610 O O . GLU A 1 78 ? 0.527 -6.370 5.344 1.00 93.50 78 GLU A O 1
ATOM 615 N N . ILE A 1 79 ? -1.624 -7.066 5.393 1.00 91.75 79 ILE A N 1
ATOM 616 C CA . ILE A 1 79 ? -2.205 -5.882 6.020 1.00 91.75 79 ILE A CA 1
ATOM 617 C C . ILE A 1 79 ? -3.060 -6.355 7.197 1.00 91.75 79 ILE A C 1
ATOM 619 O O . ILE A 1 79 ? -4.043 -7.078 7.023 1.00 91.75 79 ILE A O 1
ATOM 623 N N . LEU A 1 80 ? -2.674 -5.954 8.406 1.00 93.56 80 LEU A N 1
ATOM 624 C CA . LEU A 1 80 ? -3.432 -6.166 9.635 1.00 93.56 80 LEU A CA 1
ATOM 625 C C . LEU A 1 80 ? -4.229 -4.908 9.961 1.00 93.56 80 LEU A C 1
ATOM 627 O O . LEU A 1 80 ? -3.668 -3.818 10.028 1.00 93.56 80 LEU A O 1
ATOM 631 N N . ILE A 1 81 ? -5.526 -5.063 10.204 1.00 91.94 81 ILE A N 1
ATOM 632 C CA . ILE A 1 81 ? -6.420 -3.976 10.600 1.00 91.94 81 ILE A CA 1
ATOM 633 C C . ILE A 1 81 ? -6.985 -4.325 11.974 1.00 91.94 81 ILE A C 1
ATOM 635 O O . ILE A 1 81 ? -7.797 -5.241 12.112 1.00 91.94 81 ILE A O 1
ATOM 639 N N . GLN A 1 82 ? -6.525 -3.612 12.998 1.00 94.12 82 GLN A N 1
ATOM 640 C CA . GLN A 1 82 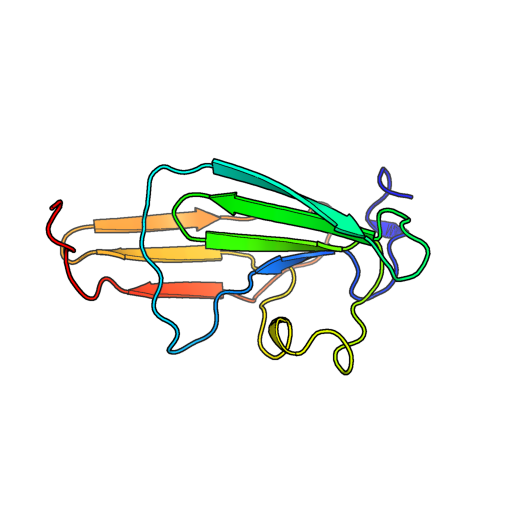? -6.842 -3.873 14.398 1.00 94.12 82 GLN A CA 1
ATOM 641 C C . GLN A 1 82 ? -7.915 -2.902 14.890 1.00 94.12 82 GLN A C 1
ATOM 643 O O . GLN A 1 82 ? -7.644 -1.718 15.083 1.00 94.12 82 GLN A O 1
ATOM 648 N N . TYR A 1 83 ? -9.120 -3.411 15.120 1.00 90.81 83 TYR A N 1
ATOM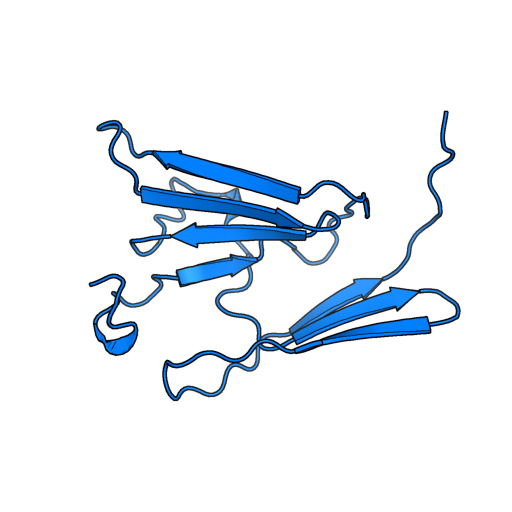 649 C CA . TYR A 1 83 ? -10.186 -2.733 15.854 1.00 90.81 83 TYR A CA 1
ATOM 650 C C . TYR A 1 83 ? -10.168 -3.154 17.331 1.00 90.81 83 TYR A C 1
ATOM 652 O O . TYR A 1 83 ? -9.551 -4.169 17.659 1.00 90.81 83 TYR A O 1
ATOM 660 N N . PRO A 1 84 ? -10.862 -2.433 18.236 1.00 92.25 84 PRO A N 1
ATOM 661 C CA . PRO A 1 84 ? -10.874 -2.778 19.658 1.00 92.25 84 PRO A CA 1
ATOM 662 C C . PRO A 1 84 ? -11.354 -4.207 19.952 1.00 92.25 84 PRO A C 1
ATOM 664 O O . PRO A 1 84 ? -10.863 -4.835 20.883 1.00 92.25 84 PRO A O 1
ATOM 667 N N . SER A 1 85 ? -12.296 -4.729 19.160 1.00 93.06 85 SER A N 1
ATOM 668 C CA . SER A 1 85 ? -12.919 -6.044 19.370 1.00 93.06 85 SER A CA 1
ATOM 669 C C . SER A 1 85 ? -12.569 -7.097 18.316 1.00 93.06 85 SER A C 1
ATOM 671 O O . SER A 1 85 ? -12.872 -8.271 18.511 1.00 93.06 85 SER A O 1
ATOM 673 N N . VAL A 1 86 ? -11.953 -6.712 17.194 1.00 93.94 86 VAL A N 1
ATOM 674 C CA . VAL A 1 86 ? -11.685 -7.619 16.068 1.00 93.94 86 VAL A CA 1
ATOM 675 C C . VAL A 1 86 ? -10.391 -7.245 15.357 1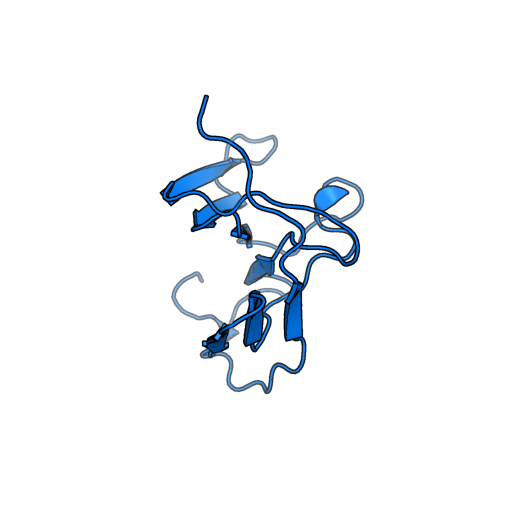.00 93.94 86 VAL A C 1
ATOM 677 O O . VAL A 1 86 ? -10.063 -6.073 15.199 1.00 93.94 86 VAL A O 1
ATOM 680 N N . THR A 1 87 ? -9.652 -8.249 14.891 1.00 94.75 87 THR A N 1
ATOM 681 C CA . THR A 1 87 ? -8.523 -8.051 13.978 1.00 94.75 87 THR A CA 1
ATOM 682 C C . THR A 1 87 ? -8.860 -8.670 12.634 1.00 94.75 87 THR A C 1
ATOM 684 O O . THR A 1 87 ? -9.101 -9.872 12.547 1.00 94.75 87 THR A O 1
ATOM 687 N N . ASN A 1 88 ? -8.849 -7.850 11.587 1.00 91.06 88 ASN A N 1
ATOM 688 C CA . ASN A 1 88 ? -8.967 -8.311 10.211 1.00 91.06 88 ASN A CA 1
ATOM 689 C C . ASN A 1 88 ? -7.569 -8.465 9.616 1.00 91.06 88 ASN A C 1
ATOM 691 O O . ASN A 1 88 ? -6.686 -7.637 9.850 1.00 91.06 88 ASN A O 1
ATOM 695 N N . ARG A 1 89 ? -7.371 -9.524 8.835 1.00 93.12 89 ARG A N 1
ATOM 696 C CA . ARG A 1 89 ? -6.095 -9.830 8.194 1.00 93.12 89 ARG A CA 1
ATOM 697 C C . ARG A 1 89 ? -6.314 -10.012 6.703 1.00 93.12 89 ARG A C 1
ATOM 699 O O . ARG A 1 89 ? -7.086 -10.875 6.297 1.00 93.12 89 ARG A O 1
ATOM 706 N N . ILE A 1 90 ? -5.602 -9.224 5.909 1.00 88.31 90 ILE A N 1
ATOM 707 C CA . ILE A 1 90 ? -5.540 -9.364 4.457 1.00 88.31 90 ILE A CA 1
ATOM 708 C C . ILE A 1 90 ? -4.170 -9.943 4.128 1.00 88.31 90 ILE A C 1
ATOM 710 O O . ILE A 1 90 ? -3.149 -9.325 4.428 1.00 88.31 90 ILE A O 1
ATOM 714 N N . MET A 1 91 ? -4.148 -11.138 3.545 1.00 91.69 91 MET A N 1
ATOM 715 C CA . MET A 1 91 ? -2.925 -11.759 3.043 1.00 91.69 91 MET A CA 1
ATOM 716 C C . MET A 1 91 ? -2.783 -11.484 1.552 1.00 91.69 91 MET A C 1
ATOM 718 O O . MET A 1 91 ? -3.743 -11.629 0.799 1.00 91.69 91 MET A O 1
ATOM 722 N N . LEU A 1 92 ? -1.579 -11.102 1.142 1.00 87.69 92 LEU A N 1
ATOM 723 C CA . LEU A 1 92 ? -1.242 -10.798 -0.242 1.00 87.69 92 LEU A CA 1
ATOM 724 C C . LEU A 1 92 ? -0.197 -11.800 -0.723 1.00 87.69 92 LEU A C 1
ATOM 726 O O . LEU A 1 92 ? 0.831 -12.006 -0.077 1.00 87.69 92 LEU A O 1
ATOM 730 N N . SER A 1 93 ? -0.467 -12.423 -1.865 1.00 85.94 93 SER A N 1
ATOM 731 C CA . SER A 1 93 ? 0.445 -13.352 -2.526 1.00 85.94 93 SER A CA 1
ATOM 732 C C . SER A 1 93 ? 0.893 -12.781 -3.861 1.00 85.94 93 SER A C 1
ATOM 734 O O . SER A 1 93 ? 0.066 -12.313 -4.644 1.00 85.94 93 SER A O 1
ATOM 736 N N . TRP A 1 94 ? 2.188 -12.881 -4.142 1.00 84.94 94 TRP A N 1
ATOM 737 C CA . TRP A 1 94 ? 2.793 -12.391 -5.374 1.00 84.94 94 TRP A CA 1
ATOM 738 C C . TRP A 1 94 ? 3.277 -13.568 -6.214 1.00 84.94 94 TRP A C 1
ATOM 740 O O . TRP A 1 94 ? 3.999 -14.434 -5.724 1.00 84.94 94 TRP A O 1
ATOM 750 N N . SER A 1 95 ? 2.910 -13.587 -7.493 1.00 83.31 95 SER A N 1
ATOM 751 C CA . SER A 1 95 ? 3.308 -14.637 -8.443 1.00 83.31 95 SER A CA 1
ATOM 752 C C . SER A 1 95 ? 4.734 -14.454 -8.981 1.00 83.31 95 SER A C 1
ATOM 754 O O . SER A 1 95 ? 5.022 -14.836 -10.108 1.00 83.31 95 SER A O 1
ATOM 756 N N . ASP A 1 96 ? 5.630 -13.840 -8.206 1.00 82.75 96 ASP A N 1
ATOM 757 C CA . ASP A 1 96 ? 7.027 -13.591 -8.590 1.00 82.75 96 ASP A CA 1
ATOM 758 C C . ASP A 1 96 ? 8.007 -14.622 -8.005 1.00 82.75 96 ASP A C 1
ATOM 760 O O . ASP A 1 96 ? 9.220 -14.496 -8.180 1.00 82.75 96 ASP A O 1
ATOM 764 N N . GLY A 1 97 ? 7.488 -15.633 -7.299 1.00 81.94 97 GLY A N 1
ATOM 765 C CA . GLY A 1 97 ? 8.281 -16.685 -6.661 1.00 81.94 97 GLY A CA 1
ATOM 766 C C . GLY A 1 97 ? 9.132 -16.195 -5.486 1.00 81.94 97 GLY A C 1
ATOM 767 O O . GLY A 1 97 ? 9.993 -16.937 -5.013 1.00 81.94 97 GLY A O 1
ATOM 768 N N . ARG A 1 98 ? 8.927 -14.958 -5.013 1.00 83.19 98 ARG A N 1
ATOM 769 C CA . ARG A 1 98 ? 9.696 -14.367 -3.914 1.00 83.19 98 ARG A CA 1
ATOM 770 C C . ARG A 1 98 ? 8.898 -14.383 -2.620 1.00 83.19 98 ARG A C 1
ATOM 772 O O . ARG A 1 98 ? 7.677 -14.241 -2.605 1.00 83.19 98 ARG A O 1
ATOM 779 N N . LEU A 1 99 ? 9.618 -14.511 -1.507 1.00 85.00 99 LEU A N 1
ATOM 780 C CA . LEU A 1 99 ? 9.043 -14.296 -0.188 1.00 85.00 99 LEU A CA 1
ATOM 781 C C . LEU A 1 99 ? 9.020 -12.794 0.106 1.00 85.00 99 LEU A C 1
ATOM 783 O O . LEU A 1 99 ? 10.069 -12.158 0.202 1.00 85.00 99 LEU A O 1
ATOM 787 N N . HIS A 1 100 ? 7.824 -12.247 0.291 1.00 88.44 100 HIS A N 1
ATOM 788 C CA . HIS A 1 100 ? 7.631 -10.865 0.723 1.00 88.44 100 HIS A CA 1
ATOM 789 C C . HIS A 1 100 ? 7.469 -10.845 2.242 1.00 88.44 100 HIS A C 1
ATOM 791 O O . HIS A 1 100 ? 6.720 -11.650 2.792 1.00 88.44 100 HIS A O 1
ATOM 797 N N . GLN A 1 101 ? 8.206 -9.970 2.928 1.00 87.56 101 GLN A N 1
ATOM 798 C CA . GLN A 1 101 ? 8.221 -9.907 4.398 1.00 87.56 101 GLN A CA 1
ATOM 799 C C . GLN A 1 101 ? 7.633 -8.615 4.955 1.00 87.56 101 GLN A C 1
ATOM 801 O O . GLN A 1 101 ? 7.321 -8.557 6.142 1.00 87.56 101 GLN A O 1
ATOM 806 N N . ASP A 1 102 ? 7.473 -7.585 4.123 1.00 89.19 102 ASP A N 1
ATOM 807 C CA . ASP A 1 102 ? 6.877 -6.333 4.564 1.00 89.19 102 ASP A CA 1
ATOM 808 C C . ASP A 1 102 ? 5.424 -6.564 4.986 1.00 89.19 102 ASP A C 1
ATOM 810 O O . ASP A 1 102 ? 4.641 -7.234 4.302 1.00 89.19 102 ASP A O 1
ATOM 814 N N . LYS A 1 103 ? 5.080 -5.999 6.141 1.00 90.50 103 LYS A N 1
ATOM 815 C CA . LYS A 1 103 ? 3.756 -6.068 6.753 1.00 90.50 103 LYS A CA 1
ATOM 816 C C . LYS A 1 103 ? 3.295 -4.668 7.100 1.00 90.50 103 LYS A C 1
ATOM 818 O O . LYS A 1 103 ? 4.092 -3.827 7.517 1.00 90.50 103 LYS A O 1
ATOM 823 N N . LEU A 1 104 ? 1.999 -4.446 6.969 1.00 91.06 104 LEU A N 1
ATOM 824 C CA . LEU A 1 104 ? 1.344 -3.208 7.356 1.00 91.06 104 LEU A CA 1
ATOM 825 C C . LEU A 1 104 ? 0.410 -3.472 8.528 1.00 91.06 104 LEU A C 1
ATOM 827 O O . LEU A 1 104 ? -0.250 -4.507 8.593 1.00 91.06 104 LEU A O 1
ATOM 831 N N . THR A 1 105 ? 0.355 -2.539 9.473 1.00 92.25 105 THR A N 1
ATOM 832 C CA . THR A 1 105 ? -0.589 -2.598 10.590 1.00 92.25 105 THR A CA 1
ATOM 833 C C . THR A 1 105 ? -1.291 -1.260 10.727 1.00 92.25 105 THR A C 1
ATOM 835 O O . THR A 1 105 ? -0.668 -0.250 11.043 1.00 92.25 105 THR A O 1
ATOM 838 N N . ALA A 1 106 ? -2.600 -1.276 10.513 1.00 91.44 106 ALA A N 1
ATOM 839 C CA . ALA A 1 106 ? -3.505 -0.185 10.811 1.00 91.44 106 ALA A CA 1
ATOM 840 C C . ALA A 1 106 ? -4.152 -0.436 12.175 1.00 91.44 106 ALA A C 1
ATOM 842 O O . ALA A 1 106 ? -4.708 -1.508 12.419 1.00 91.44 106 ALA A O 1
ATOM 843 N N . LYS A 1 107 ? -4.092 0.558 13.062 1.00 93.81 107 LYS A N 1
ATOM 844 C CA . LYS A 1 107 ? -4.750 0.514 14.371 1.00 93.81 107 LYS A CA 1
ATOM 845 C C . LYS A 1 107 ? -5.926 1.469 14.378 1.00 93.81 107 LYS A C 1
ATOM 847 O O . LYS A 1 107 ? -5.804 2.607 13.931 1.00 93.81 107 LYS A O 1
ATOM 852 N N . PHE A 1 108 ? -7.049 1.004 14.901 1.00 92.56 108 PHE A N 1
ATOM 853 C CA . PHE A 1 108 ? -8.208 1.839 15.139 1.00 92.56 108 PHE A CA 1
ATOM 854 C C . PHE A 1 108 ? -7.842 2.989 16.078 1.00 92.56 108 PHE A C 1
ATOM 856 O O . PHE A 1 108 ? -7.242 2.779 17.132 1.00 92.56 108 PHE A O 1
ATOM 863 N N . VAL A 1 109 ? -8.228 4.197 15.676 1.00 92.50 109 VAL A N 1
ATOM 864 C CA . VAL A 1 109 ? -8.018 5.418 16.458 1.00 92.50 109 VAL A CA 1
ATOM 865 C C . VAL A 1 109 ? -9.338 5.875 17.068 1.00 92.50 109 VAL A C 1
ATOM 867 O O . VAL A 1 109 ? -9.432 6.037 18.280 1.00 92.50 109 VAL A O 1
ATOM 870 N N . LYS A 1 110 ? -10.363 6.079 16.232 1.00 92.06 110 LYS A N 1
ATOM 871 C CA . LYS A 1 110 ? -11.698 6.523 16.644 1.00 92.06 110 LYS A CA 1
ATOM 872 C C . LYS A 1 110 ? -12.740 6.246 15.561 1.00 92.06 110 LYS A C 1
ATOM 874 O O . LYS A 1 110 ? -12.389 6.014 14.405 1.00 92.06 110 LYS A O 1
ATOM 879 N N . VAL A 1 111 ? -14.010 6.332 15.946 1.00 89.25 111 VAL A N 1
ATOM 880 C CA . VAL A 1 111 ? -15.128 6.478 15.006 1.00 89.25 111 VAL A CA 1
ATOM 881 C C . VAL A 1 111 ? -15.207 7.946 14.578 1.00 89.25 111 VAL A C 1
ATOM 883 O O . VAL A 1 111 ? -14.921 8.840 15.377 1.00 89.25 111 VAL A O 1
ATOM 886 N N . LEU A 1 112 ? -15.538 8.188 13.312 1.00 85.19 112 LEU A N 1
ATOM 887 C CA . LEU A 1 112 ? -15.917 9.511 12.825 1.00 85.19 112 LEU A CA 1
ATOM 888 C C . LEU A 1 112 ? -17.442 9.586 12.838 1.00 85.19 112 LEU A C 1
ATOM 890 O O . LEU A 1 112 ? -18.092 8.658 12.356 1.00 85.19 112 LEU A O 1
ATOM 894 N N . ASP A 1 113 ? -18.000 10.653 13.400 1.00 80.88 113 ASP A N 1
ATOM 895 C CA . ASP A 1 113 ? -19.444 10.865 13.366 1.00 80.88 113 ASP A CA 1
ATOM 896 C C . ASP A 1 113 ? -19.890 11.039 11.909 1.00 80.88 113 ASP A C 1
ATOM 898 O O . ASP A 1 113 ? -19.308 11.826 11.158 1.00 80.88 113 ASP A O 1
ATOM 902 N N . ALA A 1 114 ? -20.905 10.278 11.501 1.00 63.31 114 ALA A N 1
ATOM 903 C CA . ALA A 1 114 ? -21.585 10.513 10.237 1.00 63.31 114 ALA A CA 1
ATOM 904 C C . ALA A 1 114 ? -22.432 11.779 10.410 1.00 63.31 114 ALA A C 1
ATOM 906 O O . ALA A 1 114 ? -23.469 11.737 11.074 1.00 63.31 114 ALA A O 1
ATOM 907 N N . GLY A 1 115 ? -21.924 12.906 9.908 1.00 54.38 115 GLY A N 1
ATOM 908 C CA . GLY A 1 115 ? -22.690 14.148 9.791 1.00 54.38 115 GLY A CA 1
ATOM 909 C C . GLY A 1 115 ? -23.867 14.018 8.836 1.00 54.38 115 GLY A C 1
ATOM 910 O O . GLY A 1 115 ? -23.808 13.149 7.934 1.00 54.38 115 GLY A O 1
#

Secondary structure (DSSP, 8-state):
-TT-GGGSPTT-EEEE---TT------S-EEEEEEE-TTS-EEEEEEEETTEEEEEESS---TTT-GGGTTPEES-SEEEEE-SS-EEEEE---TTSPPP--EEEEE---PPP--